Protein AF-A0A447U9B1-F1 (afdb_monomer_lite)

InterPro domains:
  IPR001160 Peptidase M20C, Xaa-His dipeptidase [PTHR43501] (1-43)

Foldseek 3Di:
DPPQCVDPPNVVSVVVVVLVVDDDDPPNCVVVVVVVVVVVVVVCPPPDPPPDD

Structure (mmCIF, N/CA/C/O backbone):
data_AF-A0A447U9B1-F1
#
_entry.id   AF-A0A447U9B1-F1
#
loop_
_atom_site.group_PDB
_atom_site.id
_atom_site.type_symbol
_atom_site.label_atom_id
_atom_site.label_alt_id
_atom_site.label_comp_id
_atom_site.label_asym_id
_atom_site.label_entity_id
_atom_site.label_seq_id
_atom_site.pdbx_PDB_ins_code
_atom_site.Cartn_x
_atom_site.Cartn_y
_atom_site.Cartn_z
_atom_site.occupancy
_atom_site.B_iso_or_equiv
_atom_site.auth_seq_id
_atom_site.auth_comp_id
_atom_site.auth_asym_id
_atom_site.auth_atom_id
_atom_site.pdbx_PDB_model_num
ATOM 1 N N . MET A 1 1 ? -11.409 -12.604 -7.566 1.00 55.28 1 MET A N 1
ATOM 2 C CA . MET A 1 1 ? -10.851 -12.447 -6.205 1.00 55.28 1 MET A CA 1
ATOM 3 C C . MET A 1 1 ? -11.992 -12.228 -5.212 1.00 55.28 1 MET A C 1
ATOM 5 O O . MET A 1 1 ? -12.185 -11.114 -4.751 1.00 55.28 1 MET A O 1
ATOM 9 N N . SER A 1 2 ? -12.785 -13.266 -4.929 1.00 51.19 2 SER A N 1
ATOM 10 C CA . SER A 1 2 ? -14.008 -13.146 -4.105 1.00 51.19 2 SER A CA 1
ATOM 11 C C . SER A 1 2 ? -13.951 -13.936 -2.791 1.00 51.19 2 SER A C 1
ATOM 13 O O . SER A 1 2 ? -14.888 -13.862 -2.007 1.00 51.19 2 SER A O 1
ATOM 15 N N . GLU A 1 3 ? -12.859 -14.661 -2.527 1.00 60.94 3 GLU A N 1
ATOM 16 C CA . GLU A 1 3 ? -12.682 -15.459 -1.300 1.00 60.94 3 GLU A CA 1
ATOM 17 C C . GLU A 1 3 ? -11.980 -14.702 -0.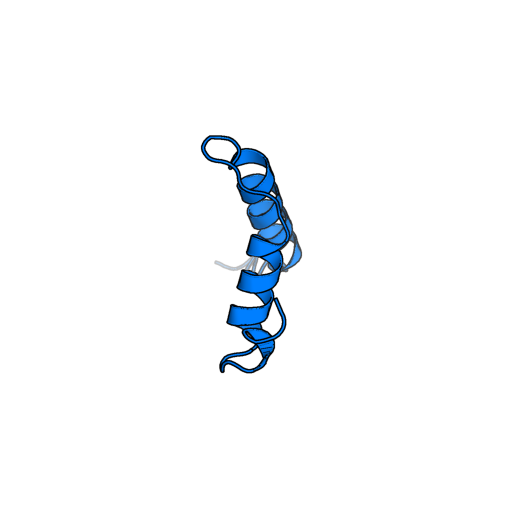165 1.00 60.94 3 GLU A C 1
ATOM 19 O O . GLU A 1 3 ? -12.192 -15.006 1.004 1.00 60.94 3 GLU A O 1
ATOM 24 N N . LEU A 1 4 ? -11.169 -13.686 -0.476 1.00 62.69 4 LEU A N 1
ATOM 25 C CA . LEU A 1 4 ? -10.330 -13.028 0.533 1.00 62.69 4 LEU A CA 1
ATOM 26 C C . LEU A 1 4 ? -11.126 -12.109 1.474 1.00 62.69 4 LEU A C 1
ATOM 28 O O . LEU A 1 4 ? -10.754 -11.951 2.630 1.00 62.69 4 LEU A O 1
ATOM 32 N N . SER A 1 5 ? -12.263 -11.567 1.031 1.00 61.34 5 SER A N 1
ATOM 33 C CA . SER A 1 5 ? -13.155 -10.709 1.831 1.00 61.34 5 SER A CA 1
ATOM 34 C C . SER A 1 5 ? -13.926 -11.450 2.936 1.00 61.34 5 SER A C 1
ATOM 36 O O . SER A 1 5 ? -14.552 -10.814 3.788 1.00 61.34 5 SER A O 1
ATOM 38 N N . GLN A 1 6 ? -13.884 -12.787 2.950 1.00 67.75 6 GLN A N 1
ATOM 39 C CA . GLN A 1 6 ? -14.449 -13.611 4.025 1.00 67.75 6 GLN A CA 1
ATOM 40 C C . GLN A 1 6 ? -13.452 -13.845 5.168 1.00 67.75 6 GLN A C 1
ATOM 42 O O . GLN A 1 6 ? -13.839 -14.315 6.239 1.00 67.75 6 GLN A O 1
ATOM 47 N N . LEU A 1 7 ? -12.172 -13.520 4.960 1.00 74.38 7 LEU A N 1
ATOM 48 C CA . LEU A 1 7 ? -11.134 -13.735 5.953 1.00 74.38 7 LEU A CA 1
ATOM 49 C C . LEU A 1 7 ? -11.137 -12.587 6.972 1.00 74.38 7 LEU A C 1
ATOM 51 O O . LEU A 1 7 ? -11.146 -11.401 6.644 1.00 74.38 7 LEU A O 1
ATOM 55 N N . SER A 1 8 ? -11.142 -12.959 8.248 1.00 68.69 8 SER A N 1
ATOM 56 C CA . SER A 1 8 ? -10.966 -12.027 9.357 1.00 68.69 8 SER A CA 1
ATOM 57 C C . SER A 1 8 ? -9.471 -11.796 9.587 1.00 68.69 8 SER A C 1
ATOM 59 O O . SER A 1 8 ? -8.717 -12.773 9.610 1.00 68.69 8 SER A O 1
ATOM 61 N N . PRO A 1 9 ? -9.013 -10.546 9.784 1.00 78.94 9 PRO A N 1
ATOM 62 C CA . PRO A 1 9 ? -9.781 -9.300 9.846 1.00 78.94 9 PRO A CA 1
ATOM 63 C C . PRO A 1 9 ? -10.026 -8.664 8.461 1.00 78.94 9 PRO A C 1
ATOM 65 O O . PRO A 1 9 ? -9.082 -8.406 7.715 1.00 78.94 9 PRO A O 1
ATOM 68 N N . GLN A 1 10 ? -11.287 -8.322 8.165 1.00 75.25 10 GLN A N 1
ATOM 69 C CA . GLN A 1 10 ? -11.719 -7.740 6.879 1.00 75.25 10 GLN A CA 1
ATOM 70 C C . GLN A 1 10 ? -10.889 -6.537 6.388 1.00 75.25 10 GLN A C 1
ATOM 72 O O . GLN A 1 10 ? -10.501 -6.542 5.223 1.00 75.25 10 GLN A O 1
ATOM 77 N N . PRO A 1 11 ? -10.515 -5.549 7.232 1.00 80.44 11 PRO A N 1
ATOM 78 C CA . PRO A 1 11 ? -9.786 -4.371 6.759 1.00 80.44 11 PRO A CA 1
ATOM 79 C C . PRO A 1 11 ? -8.431 -4.696 6.127 1.00 80.44 11 PRO A C 1
ATOM 81 O O . PRO A 1 11 ? -7.987 -3.992 5.226 1.00 80.44 11 PRO A O 1
ATOM 84 N N . LEU A 1 12 ? -7.761 -5.749 6.601 1.00 81.69 12 LEU A N 1
ATOM 85 C CA . LEU A 1 12 ? -6.471 -6.176 6.061 1.00 81.69 12 LEU A CA 1
ATOM 86 C C . LEU A 1 12 ? -6.652 -6.803 4.678 1.00 81.69 12 LEU A C 1
ATOM 88 O O . LEU A 1 12 ? -5.912 -6.489 3.746 1.00 81.69 12 LEU A O 1
ATOM 92 N N . TRP A 1 13 ? -7.663 -7.656 4.540 1.00 82.75 13 TRP A N 1
ATOM 93 C CA . TRP A 1 13 ? -7.954 -8.344 3.289 1.00 82.75 13 TRP A CA 1
ATOM 94 C C . TRP A 1 13 ? -8.538 -7.423 2.221 1.00 82.75 13 TRP A C 1
ATOM 96 O O . TRP A 1 13 ? -8.220 -7.600 1.047 1.00 82.75 13 TRP A O 1
ATOM 106 N N . ASP A 1 14 ? -9.282 -6.386 2.609 1.00 81.50 14 ASP A N 1
ATOM 107 C CA . ASP A 1 14 ? -9.726 -5.328 1.697 1.00 81.50 14 ASP A CA 1
ATOM 108 C C . ASP A 1 14 ? -8.536 -4.568 1.091 1.00 81.50 14 ASP A C 1
ATOM 110 O O . ASP A 1 14 ? -8.516 -4.281 -0.109 1.00 81.50 14 ASP A O 1
ATOM 114 N N . ILE A 1 15 ? -7.508 -4.272 1.900 1.00 82.88 15 ILE A N 1
ATOM 115 C CA . ILE A 1 15 ? -6.270 -3.634 1.424 1.00 82.88 15 ILE A CA 1
ATOM 116 C C . ILE A 1 15 ? -5.530 -4.571 0.470 1.00 82.88 15 ILE A C 1
ATOM 118 O O . ILE A 1 15 ? -5.105 -4.148 -0.604 1.00 82.88 15 ILE A O 1
ATOM 122 N N . PHE A 1 16 ? -5.407 -5.847 0.832 1.00 83.31 16 PHE A N 1
ATOM 123 C CA . PHE A 1 16 ? -4.727 -6.837 0.004 1.00 83.31 16 PHE A CA 1
ATOM 124 C C . PHE A 1 16 ? -5.432 -7.049 -1.343 1.00 83.31 16 PHE A C 1
ATOM 126 O O . PHE A 1 16 ? -4.788 -7.006 -2.388 1.00 83.31 16 PHE A O 1
ATOM 133 N N . ALA A 1 17 ? -6.761 -7.183 -1.348 1.00 83.38 17 ALA A N 1
ATOM 134 C CA . ALA A 1 17 ? -7.547 -7.288 -2.576 1.00 83.38 17 ALA A CA 1
ATOM 135 C C . ALA A 1 17 ? -7.356 -6.059 -3.477 1.00 83.38 17 ALA A C 1
ATOM 137 O O . ALA A 1 17 ? -7.251 -6.186 -4.699 1.00 83.38 17 ALA A O 1
ATOM 138 N N . LYS A 1 18 ? -7.253 -4.870 -2.874 1.00 81.19 18 LYS A N 1
ATOM 139 C CA . LYS A 1 18 ? -6.975 -3.632 -3.600 1.00 81.19 18 LYS A CA 1
ATOM 140 C C . LYS A 1 18 ? -5.568 -3.616 -4.204 1.00 81.19 18 LYS A C 1
ATOM 142 O O . LYS A 1 18 ? -5.428 -3.226 -5.358 1.00 81.19 18 LYS A O 1
ATOM 147 N N . ILE A 1 19 ? -4.559 -4.116 -3.491 1.00 83.50 19 ILE A N 1
ATOM 148 C CA . ILE A 1 19 ? -3.194 -4.285 -4.019 1.00 83.50 19 ILE A CA 1
ATOM 149 C C . ILE A 1 19 ? -3.182 -5.259 -5.201 1.00 83.50 19 ILE A C 1
ATOM 151 O O . ILE A 1 19 ? -2.648 -4.924 -6.252 1.00 83.50 19 ILE A O 1
ATOM 155 N N . CYS A 1 20 ? -3.835 -6.416 -5.080 1.00 81.94 20 CYS A N 1
ATOM 156 C CA . CYS A 1 20 ? -3.902 -7.400 -6.162 1.00 81.94 20 CYS A CA 1
ATOM 157 C C . CYS A 1 20 ? -4.684 -6.903 -7.390 1.00 81.94 20 CYS A C 1
ATOM 159 O O . CYS A 1 20 ? -4.508 -7.436 -8.483 1.00 81.94 20 CYS A O 1
ATOM 161 N N . SER A 1 21 ? -5.569 -5.910 -7.229 1.00 82.44 21 SER A N 1
ATOM 162 C CA . SER A 1 21 ? -6.265 -5.278 -8.358 1.00 82.44 21 SER A CA 1
ATOM 163 C C . SER A 1 21 ? -5.356 -4.376 -9.203 1.00 82.44 21 SER A C 1
ATOM 165 O O . SER A 1 21 ? -5.702 -4.059 -10.340 1.00 82.44 21 SER A O 1
ATOM 167 N N . ILE A 1 22 ? -4.193 -3.986 -8.670 1.00 80.00 22 ILE A N 1
ATOM 168 C CA . ILE A 1 22 ? -3.180 -3.207 -9.380 1.00 80.00 22 ILE A CA 1
ATOM 169 C C . ILE A 1 22 ? -2.228 -4.202 -10.055 1.00 80.00 22 ILE A C 1
ATOM 171 O O . ILE A 1 22 ? -1.575 -4.974 -9.356 1.00 80.00 22 ILE A O 1
ATOM 175 N N . PRO A 1 23 ? -2.124 -4.227 -11.394 1.00 76.19 23 PRO A N 1
ATOM 176 C CA . PRO A 1 23 ? -1.211 -5.133 -12.075 1.00 76.19 23 PRO A CA 1
ATOM 177 C C . PRO A 1 23 ? 0.233 -4.795 -11.688 1.00 76.19 23 PRO A C 1
ATOM 179 O O . PRO A 1 23 ? 0.743 -3.733 -12.031 1.00 76.19 23 PRO A O 1
ATOM 182 N N . HIS A 1 24 ? 0.888 -5.717 -10.985 1.00 68.50 24 HIS A N 1
ATOM 183 C CA . HIS A 1 24 ? 2.265 -5.585 -10.505 1.00 68.50 24 HIS A CA 1
ATOM 184 C C . HIS A 1 24 ? 3.185 -6.612 -11.200 1.00 68.50 24 HIS A C 1
ATOM 186 O O . HIS A 1 24 ? 3.616 -7.593 -10.580 1.00 68.50 24 HIS A O 1
ATOM 192 N N . PRO A 1 25 ? 3.463 -6.451 -12.512 1.00 76.56 25 PRO A N 1
ATOM 193 C CA . PRO A 1 25 ? 4.483 -7.252 -13.167 1.00 76.56 25 PRO A CA 1
ATOM 194 C C . PRO A 1 25 ? 5.847 -6.960 -12.531 1.00 76.56 25 PRO A C 1
ATOM 196 O O . PRO A 1 25 ? 6.104 -5.850 -12.060 1.00 76.56 25 PRO A O 1
ATOM 199 N N . SER A 1 26 ? 6.718 -7.969 -12.499 1.00 74.38 26 SER A N 1
ATOM 200 C CA . SER A 1 26 ? 8.078 -7.827 -11.968 1.00 74.38 26 SER A CA 1
ATOM 201 C C . SER A 1 26 ? 8.761 -6.594 -12.586 1.00 74.38 26 SER A C 1
ATOM 203 O O . SER A 1 26 ? 8.639 -6.381 -13.791 1.00 74.38 26 SER A O 1
ATOM 205 N N . TYR A 1 27 ? 9.432 -5.781 -11.760 1.00 71.44 27 TYR A N 1
ATOM 206 C CA . TYR A 1 27 ? 10.053 -4.485 -12.102 1.00 71.44 27 TYR A CA 1
ATOM 207 C C . TYR A 1 27 ? 9.118 -3.281 -12.347 1.00 71.44 27 TYR A C 1
ATOM 209 O O . TYR A 1 27 ? 9.615 -2.181 -12.576 1.00 71.44 27 TYR A O 1
ATOM 217 N N . HIS A 1 28 ? 7.793 -3.421 -12.221 1.00 78.19 28 HIS A N 1
ATOM 218 C CA . HIS A 1 28 ? 6.827 -2.314 -12.350 1.00 78.19 28 HIS A CA 1
ATOM 219 C C . HIS A 1 28 ? 6.092 -2.013 -11.034 1.00 78.19 28 HIS A C 1
ATOM 221 O O . HIS A 1 28 ? 4.879 -1.814 -10.992 1.00 78.19 28 HIS A O 1
ATOM 227 N N . GLU A 1 29 ? 6.838 -1.983 -9.934 1.00 78.56 29 GLU A N 1
ATOM 228 C CA . GLU A 1 29 ? 6.301 -1.775 -8.582 1.00 78.56 29 GLU A CA 1
ATOM 229 C C . GLU A 1 29 ? 6.036 -0.294 -8.266 1.00 78.56 29 GLU A C 1
ATOM 231 O O . GLU A 1 29 ? 5.356 0.020 -7.291 1.00 78.56 29 GLU A O 1
ATOM 236 N N . GLU A 1 30 ? 6.543 0.622 -9.096 1.00 82.31 30 GLU A N 1
ATOM 237 C CA . GLU A 1 30 ? 6.466 2.075 -8.896 1.00 82.31 30 GLU A CA 1
ATOM 238 C C . GLU A 1 30 ? 5.019 2.565 -8.748 1.00 82.31 30 GLU A C 1
ATOM 240 O O . GLU A 1 30 ? 4.695 3.254 -7.783 1.00 82.31 30 GLU A O 1
ATOM 245 N N . GLN A 1 31 ? 4.116 2.114 -9.624 1.00 80.62 31 GLN A N 1
ATOM 246 C CA . GLN A 1 31 ? 2.696 2.483 -9.561 1.00 80.62 31 GLN A CA 1
ATOM 247 C C . GLN A 1 31 ? 2.024 1.988 -8.274 1.00 80.62 31 GLN A C 1
ATOM 249 O O . GLN A 1 31 ? 1.182 2.676 -7.695 1.00 80.62 31 GLN A O 1
ATOM 254 N N . LEU A 1 32 ? 2.408 0.799 -7.797 1.00 83.38 32 LEU A N 1
ATOM 255 C CA . LEU A 1 32 ? 1.90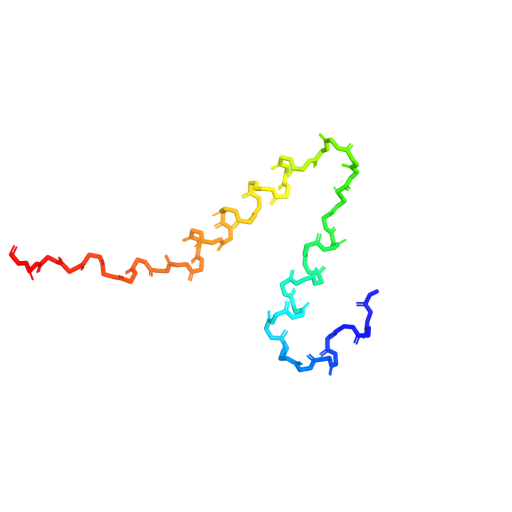3 0.257 -6.540 1.00 83.38 32 LEU A CA 1
ATOM 256 C C . LEU A 1 32 ? 2.442 1.056 -5.347 1.00 83.38 32 LEU A C 1
ATOM 258 O O . LEU A 1 32 ? 1.681 1.391 -4.436 1.00 83.38 32 LEU A O 1
ATOM 262 N N . ALA A 1 33 ? 3.731 1.395 -5.361 1.00 84.88 33 ALA A N 1
ATOM 263 C CA . ALA A 1 33 ? 4.364 2.202 -4.326 1.00 84.88 33 ALA A CA 1
ATOM 264 C C . ALA A 1 33 ? 3.723 3.595 -4.229 1.00 84.88 33 ALA A C 1
ATOM 266 O O . ALA A 1 33 ? 3.338 4.017 -3.136 1.00 84.88 33 ALA A O 1
ATOM 267 N N . GLU A 1 34 ? 3.525 4.280 -5.358 1.00 86.81 34 GLU A N 1
ATOM 268 C CA . GLU A 1 34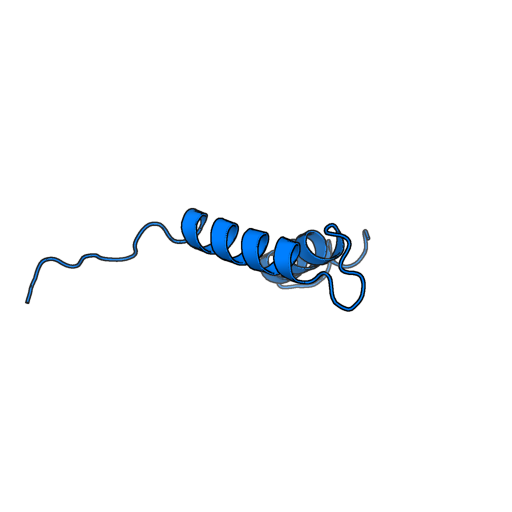 ? 2.830 5.570 -5.406 1.00 86.81 34 GLU A CA 1
ATOM 269 C C . GLU A 1 34 ? 1.390 5.462 -4.896 1.00 86.81 34 GLU A C 1
ATOM 271 O O . GLU A 1 34 ? 0.960 6.287 -4.082 1.00 86.81 34 GLU A O 1
ATOM 276 N N . HIS A 1 35 ? 0.662 4.415 -5.300 1.00 86.50 35 HIS A N 1
ATOM 277 C CA . HIS A 1 35 ? -0.700 4.170 -4.833 1.00 86.50 35 HIS A CA 1
ATOM 278 C C . HIS A 1 35 ? -0.760 3.985 -3.313 1.00 86.50 35 HIS A C 1
ATOM 280 O O . HIS A 1 35 ? -1.575 4.630 -2.652 1.00 86.50 35 HIS A O 1
ATOM 286 N N . ILE A 1 36 ? 0.113 3.150 -2.739 1.00 85.00 36 ILE A N 1
AT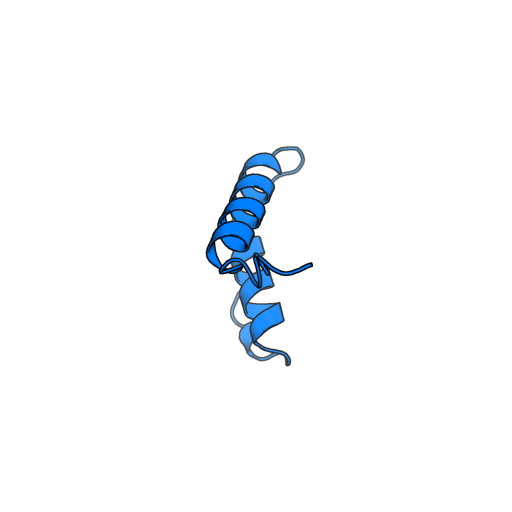OM 287 C CA . ILE A 1 36 ? 0.162 2.890 -1.292 1.00 85.00 36 ILE A CA 1
ATOM 288 C C . ILE A 1 36 ? 0.552 4.158 -0.525 1.00 85.00 36 ILE A C 1
ATOM 290 O O . ILE A 1 36 ? -0.057 4.464 0.500 1.00 85.00 36 ILE A O 1
ATOM 294 N N . VAL A 1 37 ? 1.536 4.920 -1.013 1.00 86.88 37 VAL A N 1
ATOM 295 C CA . VAL A 1 37 ? 1.970 6.175 -0.380 1.00 86.88 37 VAL A CA 1
ATOM 296 C C . VAL A 1 37 ? 0.860 7.224 -0.420 1.00 86.88 37 VAL A C 1
ATOM 298 O O . VAL A 1 37 ? 0.615 7.883 0.593 1.00 86.88 37 VAL A O 1
ATOM 301 N N . SER A 1 38 ? 0.174 7.378 -1.554 1.00 86.38 38 SER A N 1
ATOM 302 C CA . SER A 1 38 ? -0.966 8.293 -1.682 1.00 86.38 38 SER A CA 1
ATOM 303 C C . SER A 1 38 ? -2.116 7.872 -0.764 1.00 86.38 38 SER A C 1
ATOM 305 O O . SER A 1 38 ? -2.583 8.661 0.057 1.00 86.38 38 SER A O 1
ATOM 307 N N . TRP A 1 39 ? -2.480 6.589 -0.793 1.00 85.38 39 TRP A N 1
ATOM 308 C CA . TRP A 1 39 ? -3.502 6.010 0.075 1.00 85.38 39 TRP A CA 1
ATOM 309 C C . TRP A 1 39 ? -3.180 6.201 1.565 1.00 85.38 39 TRP A C 1
ATOM 311 O O . TRP A 1 39 ? -4.054 6.574 2.348 1.00 85.38 39 TRP A O 1
ATOM 321 N N . ALA A 1 40 ? -1.922 6.015 1.973 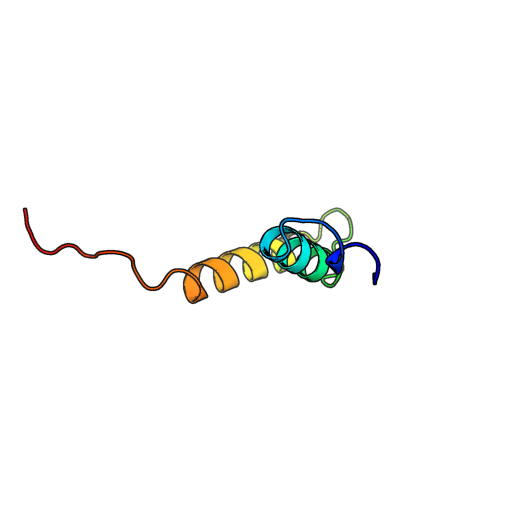1.00 85.00 40 ALA A N 1
ATOM 322 C CA . ALA A 1 40 ? -1.479 6.247 3.345 1.00 85.00 40 ALA A CA 1
ATOM 323 C C . ALA A 1 40 ? -1.534 7.734 3.739 1.00 85.00 40 ALA A C 1
ATOM 325 O O . ALA A 1 40 ? -1.900 8.047 4.874 1.00 85.00 40 ALA A O 1
ATOM 326 N N . LYS A 1 41 ? -1.199 8.654 2.823 1.00 84.81 41 LYS A N 1
ATOM 327 C CA . LYS A 1 41 ? -1.321 10.107 3.041 1.00 84.81 41 LYS A CA 1
ATOM 328 C C . LYS A 1 41 ? -2.781 10.532 3.210 1.00 84.81 41 LYS A C 1
ATOM 330 O O . LYS A 1 41 ? -3.067 11.327 4.097 1.00 84.81 41 LYS A O 1
ATOM 335 N N . GLU A 1 42 ? -3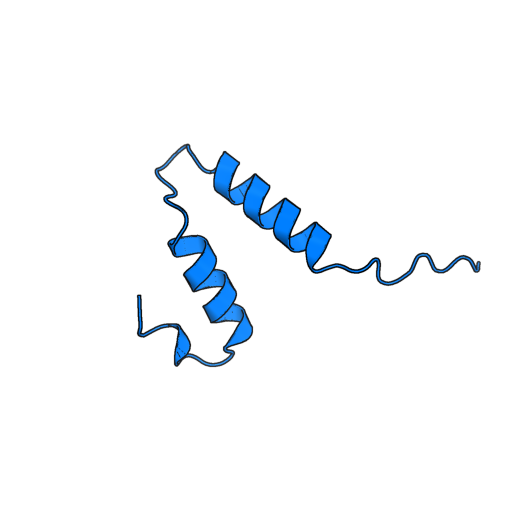.697 9.968 2.425 1.00 85.00 42 GLU A N 1
ATOM 336 C CA . GLU A 1 42 ? -5.140 10.223 2.538 1.00 85.00 42 GLU A CA 1
ATOM 337 C C . GLU A 1 42 ? -5.744 9.626 3.819 1.00 85.00 42 GLU A C 1
ATOM 339 O O . GLU A 1 42 ? -6.536 10.269 4.508 1.00 85.00 42 GLU A O 1
ATOM 344 N N . LYS A 1 43 ? -5.368 8.387 4.166 1.00 76.44 43 LYS A N 1
ATOM 345 C CA . LYS A 1 43 ? -5.897 7.660 5.335 1.00 76.44 43 LYS A CA 1
ATOM 346 C C . LYS A 1 43 ? -5.287 8.087 6.661 1.00 76.44 43 LYS A C 1
ATOM 348 O O . LYS A 1 43 ? -5.846 7.754 7.706 1.00 76.44 43 LYS A O 1
ATOM 353 N N . ARG A 1 44 ? -4.164 8.804 6.641 1.00 64.50 44 ARG A N 1
ATOM 354 C CA . ARG A 1 44 ? -3.584 9.462 7.809 1.00 64.50 44 ARG A CA 1
ATOM 355 C C . ARG A 1 44 ? -4.079 10.913 7.838 1.00 64.50 44 ARG A C 1
ATOM 357 O O . ARG A 1 44 ? -3.322 11.795 7.434 1.00 64.50 44 ARG A O 1
ATOM 364 N N . PRO A 1 45 ? -5.276 11.220 8.387 1.00 57.12 45 PRO A N 1
ATOM 365 C CA . PRO A 1 45 ? -5.483 12.567 8.887 1.00 57.12 45 PRO A CA 1
ATOM 366 C C . PRO A 1 45 ? -4.386 12.748 9.929 1.00 57.12 45 PRO A C 1
ATOM 368 O O . PRO A 1 45 ? -4.249 11.908 10.819 1.00 57.12 45 PRO A O 1
ATOM 371 N N . LEU A 1 46 ? -3.525 13.742 9.723 1.00 57.50 46 LEU A N 1
ATOM 372 C CA . LEU A 1 46 ? -2.406 14.103 10.586 1.00 57.50 46 LEU A CA 1
ATOM 373 C C . LEU A 1 46 ? -2.790 13.875 12.053 1.00 57.50 46 LEU A C 1
ATOM 375 O O . LEU A 1 46 ? -3.444 14.711 12.673 1.00 57.50 46 LEU A O 1
ATOM 379 N N . ARG A 1 47 ? -2.426 12.714 12.612 1.00 55.00 47 ARG A N 1
ATOM 380 C CA . ARG A 1 47 ? -2.688 12.410 14.014 1.00 55.00 47 ARG A CA 1
ATOM 381 C C . ARG A 1 47 ? -1.627 13.181 14.795 1.00 55.00 47 ARG A C 1
ATOM 383 O O . ARG A 1 47 ? -0.575 12.643 15.107 1.00 55.00 47 ARG A O 1
ATOM 390 N N . GLY A 1 48 ? -1.907 14.466 15.009 1.00 52.69 48 GLY A N 1
ATOM 391 C CA . GLY A 1 48 ? -1.123 15.420 15.784 1.00 52.69 48 GLY A CA 1
ATOM 392 C C . GLY A 1 48 ? 0.189 15.836 15.108 1.00 52.69 48 GLY A C 1
ATOM 393 O O . GLY A 1 48 ? 1.220 15.213 15.307 1.00 52.69 48 GLY A O 1
ATOM 394 N N . SER A 1 49 ? 0.224 16.969 14.408 1.00 51.00 49 SER A N 1
ATOM 395 C CA . SER A 1 49 ? 0.617 18.198 15.104 1.00 51.00 49 SER A CA 1
ATOM 396 C C . SER A 1 49 ? -0.020 18.292 16.488 1.00 51.00 49 SER A C 1
ATOM 398 O O . SER A 1 49 ? -1.158 18.723 16.632 1.00 51.00 49 SER A O 1
ATOM 400 N N . ARG A 1 50 ? 0.703 17.855 17.523 1.00 52.59 50 ARG A N 1
ATOM 401 C CA . ARG A 1 50 ? 0.572 18.509 18.825 1.00 52.59 50 ARG A CA 1
ATOM 402 C C . ARG A 1 50 ? 1.438 19.771 18.744 1.00 52.59 50 ARG A C 1
ATOM 404 O O . ARG A 1 50 ? 2.656 19.623 18.817 1.00 52.59 50 ARG A O 1
ATOM 411 N N . PRO A 1 51 ? 0.887 20.986 18.576 1.00 48.66 51 PRO A N 1
ATOM 412 C CA . PRO A 1 51 ? 1.611 22.175 18.987 1.00 48.66 51 PRO A CA 1
ATOM 413 C C . PRO A 1 51 ? 1.528 22.199 20.516 1.00 48.66 51 PRO A C 1
ATOM 415 O O . PRO A 1 51 ? 0.471 22.463 21.081 1.00 48.66 51 PRO A O 1
ATOM 418 N N . GLY A 1 52 ? 2.596 21.788 21.193 1.00 58.72 52 GLY A N 1
ATOM 419 C CA . GLY A 1 52 ? 2.591 21.734 22.653 1.00 58.72 52 GLY A CA 1
ATOM 420 C C . GLY A 1 52 ? 3.623 20.784 23.237 1.00 58.72 52 GLY A C 1
ATOM 421 O O . GLY A 1 52 ? 3.267 19.768 23.837 1.00 58.72 52 GLY A O 1
ATOM 422 N N . ARG A 1 53 ? 4.895 21.119 23.053 1.00 43.06 53 ARG A N 1
ATOM 423 C CA . ARG A 1 53 ? 5.874 21.128 24.138 1.00 43.06 53 ARG A CA 1
ATOM 424 C C . ARG A 1 53 ? 6.758 22.346 23.961 1.00 43.06 53 ARG A C 1
ATOM 426 O O . ARG A 1 53 ? 7.039 22.663 22.785 1.00 43.06 53 ARG A O 1
#

Organism: Salmonella enterica I (NCBI:txid59201)

Sequence (53 aa):
MSELSQLSPQPLWDIFAKICSIPHPSYHEEQLAEHIVSWAKEKRPLRGSRPGR

Radius of gyration: 15.18 Å; chains: 1; bounding box: 24×38×37 Å

Secondary structure (DSSP, 8-state):
--SGGGSSSHHHHHHHHHHHTS---TT--HHHHHHHHHHHHHH----------

pLDDT: mean 73.31, std 12.39, range [43.06, 86.88]